Protein AF-A0AAJ5T582-F1 (afdb_monomer)

Structure (mmCIF, N/CA/C/O backbone):
data_AF-A0AAJ5T582-F1
#
_entry.id   AF-A0AAJ5T582-F1
#
loop_
_atom_site.group_PDB
_atom_site.id
_atom_site.type_symbol
_atom_site.label_atom_id
_atom_site.label_alt_id
_atom_site.label_comp_id
_atom_site.label_asym_id
_atom_site.label_entity_id
_atom_site.label_seq_id
_atom_site.pdbx_PDB_ins_code
_atom_site.Cartn_x
_atom_site.Cartn_y
_atom_site.Cartn_z
_atom_site.occupancy
_atom_site.B_iso_or_equiv
_atom_site.auth_seq_id
_atom_site.auth_comp_id
_atom_site.auth_asym_id
_atom_site.auth_atom_id
_atom_site.pdbx_PDB_model_num
ATOM 1 N N . MET A 1 1 ? -3.093 -6.718 -28.757 1.00 43.53 1 MET A N 1
ATOM 2 C CA . MET A 1 1 ? -3.234 -6.189 -27.385 1.00 43.53 1 MET A CA 1
ATOM 3 C C . MET A 1 1 ? -2.364 -7.047 -26.489 1.00 43.53 1 MET A C 1
ATOM 5 O O . MET A 1 1 ? -2.708 -8.203 -26.282 1.00 43.53 1 MET A O 1
ATOM 9 N N . ASN A 1 2 ? -1.209 -6.542 -26.049 1.00 51.19 2 ASN A N 1
ATOM 10 C CA . ASN A 1 2 ? -0.447 -7.224 -25.005 1.00 51.19 2 ASN A CA 1
ATOM 11 C C . ASN A 1 2 ? -1.295 -7.162 -23.736 1.00 51.19 2 ASN A C 1
ATOM 13 O O . ASN A 1 2 ? -1.548 -6.080 -23.209 1.00 51.19 2 ASN A O 1
ATOM 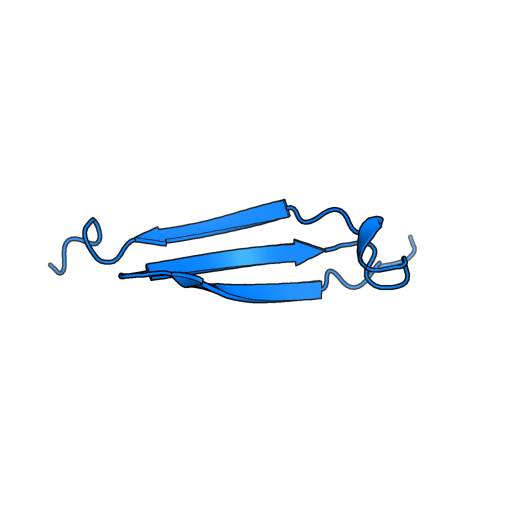17 N N . PHE A 1 3 ? -1.801 -8.311 -23.297 1.00 54.75 3 PHE A N 1
ATOM 18 C CA . PHE A 1 3 ? -2.430 -8.433 -21.993 1.00 54.75 3 PHE A CA 1
ATOM 19 C C . PHE A 1 3 ? -1.315 -8.322 -20.955 1.00 54.75 3 PHE A C 1
ATOM 21 O O . PHE A 1 3 ? -0.730 -9.325 -20.554 1.00 54.75 3 PHE A O 1
ATOM 28 N N . HIS A 1 4 ? -0.978 -7.095 -20.559 1.00 61.50 4 HIS A N 1
ATOM 29 C CA . HIS A 1 4 ? -0.154 -6.877 -19.379 1.00 61.50 4 HIS A CA 1
ATOM 30 C C . HIS A 1 4 ? -0.919 -7.485 -18.203 1.00 61.50 4 HIS A C 1
ATOM 32 O O . HIS A 1 4 ? -2.017 -7.041 -17.857 1.00 61.50 4 HIS A O 1
ATOM 38 N N . ARG A 1 5 ? -0.403 -8.596 -17.671 1.00 67.94 5 ARG A N 1
ATOM 39 C CA . ARG A 1 5 ? -1.0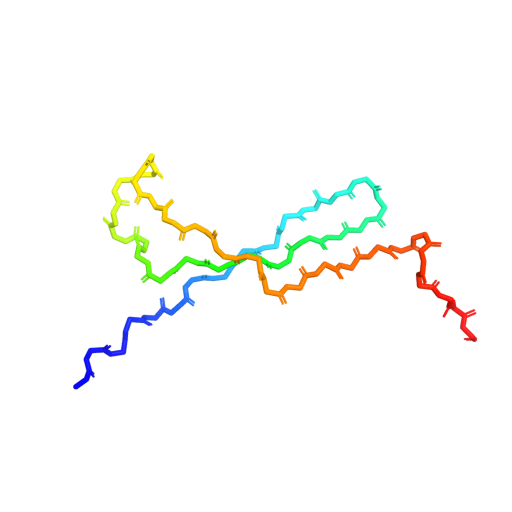19 -9.302 -16.550 1.00 67.94 5 ARG A CA 1
ATOM 40 C C . ARG A 1 5 ? -0.945 -8.374 -15.344 1.00 67.94 5 ARG A C 1
ATOM 42 O O . ARG A 1 5 ? 0.117 -8.223 -14.754 1.00 67.94 5 ARG A O 1
ATOM 49 N N . LEU A 1 6 ? -2.072 -7.749 -15.012 1.00 82.06 6 LEU A N 1
ATOM 50 C CA . LEU A 1 6 ? -2.191 -6.839 -13.880 1.00 82.06 6 LEU A CA 1
ATOM 51 C C . LEU A 1 6 ? -1.792 -7.575 -12.595 1.00 82.06 6 LEU A C 1
ATOM 53 O O . LEU A 1 6 ? -2.484 -8.501 -12.164 1.00 82.06 6 LEU A O 1
ATOM 57 N N . HIS A 1 7 ? -0.668 -7.187 -11.999 1.00 89.81 7 HIS A N 1
ATOM 58 C CA . HIS A 1 7 ? -0.239 -7.736 -10.722 1.00 89.81 7 HIS A CA 1
ATOM 59 C C . HIS A 1 7 ? -1.040 -7.077 -9.610 1.00 89.81 7 HIS A C 1
ATOM 61 O O . HIS A 1 7 ? -1.266 -5.872 -9.657 1.00 89.81 7 HIS A O 1
ATOM 67 N N . THR A 1 8 ? -1.507 -7.858 -8.643 1.00 91.81 8 THR A N 1
ATOM 68 C CA . THR A 1 8 ? -2.329 -7.366 -7.535 1.00 91.81 8 THR A CA 1
ATOM 69 C C . THR A 1 8 ? -1.708 -7.821 -6.226 1.00 91.81 8 THR A C 1
ATOM 71 O O . THR A 1 8 ? -1.384 -9.000 -6.085 1.00 91.81 8 THR A O 1
ATOM 74 N N . GLU A 1 9 ? -1.575 -6.898 -5.280 1.00 92.88 9 GLU A N 1
ATOM 75 C CA . GLU A 1 9 ? -1.077 -7.159 -3.932 1.00 92.88 9 GLU A CA 1
ATOM 76 C C . GLU A 1 9 ? -2.103 -6.717 -2.887 1.00 92.88 9 GLU A C 1
ATOM 78 O O . GLU A 1 9 ? -2.875 -5.776 -3.095 1.00 92.88 9 GLU A O 1
ATOM 83 N N . ILE A 1 10 ? -2.101 -7.412 -1.749 1.00 94.12 10 ILE A N 1
ATOM 84 C CA . ILE A 1 10 ? -2.899 -7.056 -0.578 1.00 94.12 10 ILE A CA 1
ATOM 85 C C . ILE A 1 10 ? -1.948 -6.501 0.476 1.00 94.12 10 ILE A C 1
ATOM 87 O O . ILE A 1 10 ? -1.118 -7.233 1.014 1.00 94.12 10 ILE A O 1
ATOM 91 N N . VAL A 1 11 ? -2.095 -5.216 0.788 1.00 93.38 11 VAL A N 1
ATOM 92 C CA . VAL A 1 11 ? -1.317 -4.538 1.825 1.00 93.38 11 VAL A CA 1
ATOM 93 C C . VAL A 1 11 ? -2.148 -4.505 3.110 1.00 93.38 11 VAL A C 1
ATOM 95 O O . VAL A 1 11 ? -3.196 -3.849 3.137 1.00 93.38 11 VAL A O 1
ATOM 98 N N . PRO A 1 12 ? -1.731 -5.208 4.176 1.00 92.06 12 PRO A N 1
ATOM 99 C CA . PRO A 1 12 ? -2.433 -5.167 5.450 1.00 92.06 12 PRO A CA 1
ATOM 100 C C . PRO A 1 12 ? -2.296 -3.784 6.098 1.00 92.06 12 PRO A C 1
ATOM 102 O O . PRO A 1 12 ? -1.221 -3.184 6.098 1.00 92.06 12 PRO A O 1
ATOM 105 N N . LEU A 1 13 ? -3.387 -3.293 6.683 1.00 88.50 13 LEU A N 1
ATOM 106 C CA . LEU A 1 13 ? -3.443 -2.044 7.440 1.00 88.50 13 LEU A CA 1
ATOM 107 C C . LEU A 1 13 ? -3.890 -2.309 8.881 1.00 88.50 13 LEU A C 1
ATOM 109 O O . LEU A 1 13 ? -4.475 -3.348 9.194 1.00 88.50 13 LEU A O 1
ATOM 113 N N . ALA A 1 14 ? -3.667 -1.340 9.771 1.00 87.00 14 ALA A N 1
ATOM 114 C CA . ALA A 1 14 ? -4.159 -1.395 11.145 1.00 87.00 14 ALA A CA 1
ATOM 115 C C . ALA A 1 14 ? -5.700 -1.301 11.185 1.00 87.00 14 ALA A C 1
ATOM 117 O O . ALA A 1 14 ? -6.269 -0.217 11.320 1.00 87.00 14 ALA A O 1
ATOM 118 N N . GLY A 1 15 ? -6.363 -2.455 11.074 1.00 88.19 15 GLY A N 1
ATOM 119 C CA . GLY A 1 15 ? -7.823 -2.578 11.038 1.00 88.19 15 GLY A CA 1
ATOM 120 C C . GLY A 1 15 ? -8.411 -2.715 9.634 1.00 88.19 15 GLY A C 1
ATOM 121 O O . GLY A 1 15 ? -9.570 -2.371 9.446 1.00 88.19 15 GLY A O 1
ATOM 122 N N . GLY A 1 16 ? -7.647 -3.187 8.647 1.00 91.44 16 GLY A N 1
ATOM 123 C CA . GLY A 1 16 ? -8.151 -3.331 7.284 1.00 91.44 16 GLY A CA 1
ATOM 124 C C . GLY A 1 16 ? -7.116 -3.843 6.288 1.00 91.44 16 GLY A C 1
ATOM 125 O O . GLY A 1 16 ? -6.060 -4.347 6.672 1.00 91.44 16 GLY A O 1
ATOM 126 N N . TYR A 1 17 ? -7.403 -3.685 4.997 1.00 93.19 17 TYR A N 1
ATOM 127 C CA . TYR A 1 17 ? -6.443 -3.947 3.923 1.00 93.19 17 TYR A CA 1
ATOM 128 C C . TYR A 1 17 ? -6.668 -3.041 2.707 1.00 93.19 17 TYR A C 1
ATOM 130 O O . TYR A 1 17 ? -7.782 -2.575 2.448 1.00 93.19 17 TYR A O 1
ATOM 138 N N . LEU A 1 18 ? -5.602 -2.830 1.936 1.00 94.00 18 LEU A N 1
ATOM 139 C CA . LEU A 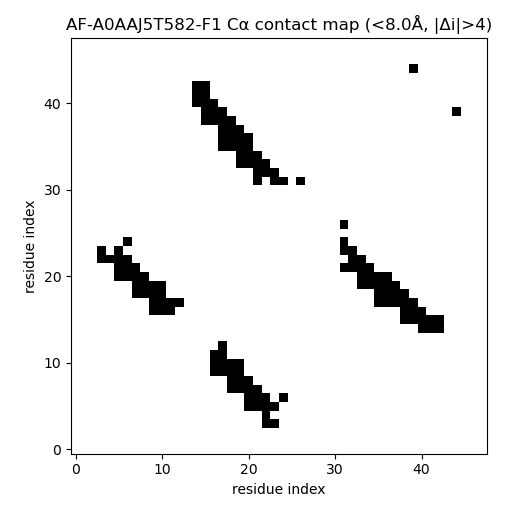1 18 ? -5.637 -2.232 0.603 1.00 94.00 18 LEU A CA 1
ATOM 140 C C . LEU A 1 18 ? -5.377 -3.308 -0.446 1.00 94.00 18 LEU A C 1
ATOM 142 O O . LEU A 1 18 ? -4.387 -4.027 -0.364 1.00 94.00 18 LEU A O 1
ATOM 146 N N . GLU A 1 19 ? -6.238 -3.387 -1.453 1.00 94.75 19 GLU A N 1
ATOM 147 C CA . GLU A 1 19 ? -5.930 -4.084 -2.698 1.00 94.75 19 GLU A CA 1
ATOM 148 C C . GLU A 1 19 ? -5.310 -3.068 -3.660 1.00 94.75 19 GLU A C 1
ATOM 150 O O . GLU A 1 19 ? -5.972 -2.109 -4.081 1.00 94.75 19 GLU A O 1
ATOM 155 N N . VAL A 1 20 ? -4.043 -3.269 -4.002 1.00 93.88 20 VAL A N 1
ATOM 156 C CA . VAL A 1 20 ? -3.305 -2.432 -4.952 1.00 93.88 20 VAL A CA 1
ATOM 157 C C . VAL A 1 20 ? -2.953 -3.241 -6.183 1.00 93.88 20 VAL A C 1
ATOM 159 O O . VAL A 1 20 ? -2.775 -4.453 -6.111 1.00 93.88 20 VAL A O 1
ATOM 162 N N . ALA A 1 21 ? -2.844 -2.573 -7.324 1.00 93.31 21 ALA A N 1
ATOM 163 C CA . ALA A 1 21 ? -2.451 -3.216 -8.560 1.00 93.31 21 ALA A CA 1
ATOM 164 C C . ALA A 1 21 ? -1.376 -2.440 -9.313 1.00 93.31 21 ALA A C 1
ATOM 166 O O . ALA A 1 21 ? -1.403 -1.209 -9.359 1.00 93.31 21 ALA A O 1
ATOM 167 N N . CYS A 1 22 ? -0.457 -3.179 -9.928 1.00 91.94 22 CYS A N 1
ATOM 168 C CA . CYS A 1 22 ? 0.607 -2.657 -10.768 1.00 91.94 22 CYS A CA 1
ATOM 169 C C . CYS A 1 22 ? 0.518 -3.297 -12.164 1.00 91.94 22 CYS A C 1
ATOM 171 O O . CYS A 1 22 ? 0.646 -4.521 -12.287 1.00 91.94 22 CYS A O 1
ATOM 173 N N . PRO A 1 23 ? 0.279 -2.508 -13.225 1.00 88.12 23 PRO A N 1
ATOM 174 C CA . PRO A 1 23 ? 0.291 -3.020 -14.594 1.00 88.12 23 PRO A CA 1
ATOM 175 C C . PRO A 1 23 ? 1.715 -3.290 -15.111 1.00 88.12 23 PRO A C 1
ATOM 177 O O . PRO A 1 23 ? 1.894 -4.149 -15.971 1.00 88.12 23 PRO A O 1
ATOM 180 N N . ASP A 1 24 ? 2.723 -2.618 -14.543 1.00 87.94 24 ASP A N 1
ATOM 181 C CA . ASP A 1 24 ? 4.093 -2.558 -15.066 1.00 87.94 24 ASP A CA 1
ATOM 182 C C . ASP A 1 24 ? 5.119 -3.209 -14.117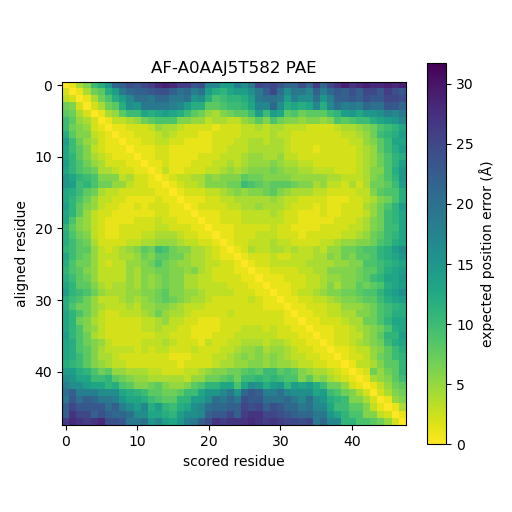 1.00 87.94 24 ASP A C 1
ATOM 184 O O . ASP A 1 24 ? 6.144 -2.616 -13.776 1.00 87.94 24 ASP A O 1
ATOM 188 N N . MET A 1 25 ? 4.864 -4.443 -13.663 1.00 87.12 25 MET A N 1
ATOM 189 C CA . MET A 1 25 ? 5.758 -5.134 -12.709 1.00 87.12 25 MET A CA 1
ATOM 190 C C . MET A 1 25 ? 7.179 -5.376 -13.226 1.00 87.12 25 MET A C 1
ATOM 192 O O . MET A 1 25 ? 8.105 -5.566 -12.434 1.00 87.12 25 MET A O 1
ATOM 196 N N . GLU A 1 26 ? 7.356 -5.362 -14.544 1.00 87.62 26 GLU A N 1
ATOM 197 C CA . GLU A 1 26 ? 8.658 -5.499 -15.196 1.00 87.62 26 GLU A CA 1
ATOM 198 C C . GLU A 1 26 ? 9.554 -4.269 -14.973 1.00 87.62 26 GLU A C 1
ATOM 200 O O . GLU A 1 26 ? 10.776 -4.368 -15.095 1.00 87.62 26 GLU A O 1
ATOM 205 N N . LEU A 1 27 ? 8.982 -3.113 -14.609 1.00 88.56 27 LEU A N 1
ATOM 206 C CA . LEU A 1 27 ? 9.762 -1.920 -14.298 1.00 88.56 27 LEU A CA 1
ATOM 207 C C . LEU A 1 27 ? 10.500 -2.064 -12.955 1.00 88.56 27 LEU A C 1
ATOM 209 O O . LEU A 1 27 ? 10.019 -2.750 -12.044 1.00 88.56 27 LEU A O 1
ATOM 213 N N . PRO A 1 28 ? 11.646 -1.374 -12.789 1.00 91.69 28 PRO A N 1
ATOM 214 C CA . PRO A 1 28 ? 12.311 -1.251 -11.496 1.00 91.69 28 PRO A CA 1
ATOM 215 C C . PRO A 1 28 ? 11.351 -0.718 -10.433 1.00 91.69 28 PRO A C 1
ATOM 217 O O . PRO A 1 28 ? 10.543 0.159 -10.727 1.00 91.69 28 PRO A O 1
ATOM 220 N N . GLU A 1 29 ? 11.480 -1.201 -9.198 1.00 88.50 29 GLU A N 1
ATOM 221 C CA . GLU A 1 29 ? 10.538 -0.940 -8.099 1.00 88.50 29 GLU A CA 1
ATOM 222 C C . GLU A 1 29 ? 10.165 0.543 -7.938 1.00 88.50 29 GLU A C 1
ATOM 224 O O . GLU A 1 29 ? 8.987 0.882 -7.928 1.00 88.50 29 GLU A O 1
ATOM 229 N N . LEU A 1 30 ? 11.155 1.442 -7.945 1.00 92.19 30 LEU A N 1
ATOM 230 C CA . LEU A 1 30 ? 10.957 2.894 -7.796 1.00 92.19 30 LEU A CA 1
ATOM 231 C C . LEU A 1 30 ? 10.236 3.572 -8.975 1.00 92.19 30 LEU A C 1
ATOM 233 O O . LEU A 1 30 ? 9.894 4.748 -8.892 1.00 92.19 30 LEU A O 1
ATOM 237 N N . ARG A 1 31 ? 10.055 2.866 -10.092 1.00 91.00 31 ARG A N 1
ATOM 238 C CA . ARG A 1 31 ? 9.359 3.351 -11.294 1.00 91.00 31 ARG A CA 1
ATOM 239 C C . ARG A 1 31 ? 8.002 2.681 -11.495 1.00 91.00 31 ARG A C 1
ATOM 241 O O . ARG A 1 31 ? 7.328 2.980 -12.477 1.00 91.00 31 ARG A O 1
ATOM 248 N N . ARG A 1 32 ? 7.612 1.764 -10.605 1.00 90.69 32 ARG A N 1
ATOM 249 C CA . ARG A 1 32 ? 6.309 1.103 -10.665 1.00 90.69 32 ARG A CA 1
ATOM 250 C C . ARG A 1 32 ? 5.230 2.067 -10.203 1.00 90.69 32 ARG A C 1
ATOM 252 O O . ARG A 1 32 ? 5.319 2.643 -9.121 1.00 90.69 32 ARG A O 1
ATOM 259 N N . HIS A 1 33 ? 4.179 2.188 -11.002 1.00 90.38 33 HIS A N 1
ATOM 260 C CA . HIS A 1 33 ? 2.971 2.877 -10.580 1.00 90.38 33 HIS A CA 1
ATOM 261 C C . HIS A 1 33 ? 1.986 1.874 -9.989 1.00 90.38 33 HIS A C 1
ATOM 263 O O . HIS A 1 33 ? 1.576 0.914 -10.645 1.00 90.38 33 HIS A O 1
ATOM 269 N N . TRP A 1 34 ? 1.606 2.121 -8.740 1.00 91.81 34 TRP A N 1
ATOM 270 C CA . TRP A 1 34 ? 0.612 1.342 -8.018 1.00 91.81 34 TRP A CA 1
ATOM 271 C C . TRP A 1 34 ? -0.709 2.099 -7.991 1.00 91.81 34 TRP A C 1
ATOM 273 O O . TRP A 1 34 ? -0.758 3.279 -7.652 1.00 91.81 34 TRP A O 1
ATOM 283 N N . SER A 1 35 ? -1.786 1.410 -8.348 1.00 91.88 35 SER A N 1
ATOM 284 C CA . SER A 1 35 ? -3.148 1.938 -8.303 1.00 91.88 35 SER A CA 1
ATOM 285 C C . SER A 1 35 ? -3.928 1.250 -7.192 1.00 91.88 35 SER A C 1
ATOM 287 O O . SER A 1 35 ? -3.952 0.022 -7.122 1.00 91.88 35 SER A O 1
ATOM 289 N N . ILE A 1 36 ? -4.595 2.025 -6.339 1.00 93.12 36 ILE A N 1
ATOM 290 C CA . ILE A 1 36 ? -5.493 1.474 -5.320 1.00 93.12 36 ILE A CA 1
ATOM 291 C C . ILE A 1 36 ? -6.787 1.033 -6.008 1.00 93.12 36 ILE A C 1
ATOM 293 O O . ILE A 1 36 ? -7.446 1.837 -6.666 1.00 93.12 36 ILE A O 1
ATOM 297 N N . ARG A 1 37 ? -7.162 -0.238 -5.847 1.00 92.88 37 ARG A N 1
ATOM 298 C CA . ARG A 1 37 ? -8.412 -0.795 -6.392 1.00 92.88 37 ARG A CA 1
ATOM 299 C C . ARG A 1 37 ? -9.520 -0.851 -5.356 1.00 92.88 37 ARG A C 1
ATOM 301 O O . ARG A 1 37 ? -10.679 -0.596 -5.679 1.00 92.88 37 ARG A O 1
ATOM 308 N N . ARG A 1 38 ? -9.171 -1.211 -4.122 1.00 90.50 38 ARG A N 1
ATOM 309 C CA . ARG A 1 38 ? -10.117 -1.344 -3.014 1.00 90.50 38 ARG A CA 1
ATOM 310 C C . ARG A 1 38 ? -9.433 -1.005 -1.698 1.00 90.50 38 ARG A C 1
ATOM 312 O O . ARG A 1 38 ? -8.306 -1.425 -1.459 1.00 90.50 38 ARG A O 1
ATOM 319 N N . LEU A 1 39 ? -10.158 -0.302 -0.837 1.00 91.50 39 LEU A N 1
ATOM 320 C CA . LEU A 1 39 ? -9.842 -0.151 0.577 1.00 91.50 39 LEU A CA 1
ATOM 321 C C . LEU A 1 39 ? -10.940 -0.845 1.377 1.00 91.50 39 LEU A C 1
ATOM 323 O O . LEU A 1 39 ? -12.123 -0.587 1.153 1.00 91.50 39 LEU A O 1
ATOM 327 N N . VAL A 1 40 ? -10.548 -1.713 2.301 1.00 89.06 40 VAL A N 1
ATOM 328 C CA . VAL A 1 40 ? -11.450 -2.274 3.304 1.00 89.06 40 VAL A CA 1
ATOM 329 C C . VAL A 1 40 ? -10.982 -1.802 4.664 1.00 89.06 40 VAL A C 1
ATOM 331 O O . VAL A 1 40 ? -9.866 -2.108 5.071 1.00 89.06 40 VAL A O 1
ATOM 334 N N . ASP A 1 41 ? -11.850 -1.077 5.359 1.00 87.12 41 ASP A N 1
ATOM 335 C CA . ASP A 1 41 ? -11.635 -0.628 6.729 1.00 87.12 41 ASP A CA 1
ATOM 336 C C . ASP A 1 41 ? -12.638 -1.325 7.649 1.00 87.12 41 ASP A C 1
ATOM 338 O O . ASP A 1 41 ? -13.826 -1.001 7.656 1.00 87.12 41 ASP A O 1
ATOM 342 N N . TRP A 1 42 ? -12.162 -2.289 8.434 1.00 79.94 42 TRP A N 1
ATOM 343 C CA . TRP A 1 42 ? -12.983 -3.081 9.347 1.00 79.94 42 TRP A CA 1
ATOM 344 C C . TRP A 1 42 ? -13.575 -2.264 10.494 1.00 79.94 42 TRP A C 1
ATOM 346 O O . TRP A 1 42 ? -14.523 -2.734 11.117 1.00 79.94 42 TRP A O 1
ATOM 356 N N . LYS A 1 43 ? -13.081 -1.047 10.763 1.00 72.69 43 LYS A N 1
ATOM 357 C CA . LYS A 1 43 ? -13.724 -0.140 11.728 1.00 72.69 43 LYS A CA 1
ATOM 358 C C . LYS A 1 43 ? -15.028 0.450 11.191 1.00 72.69 43 LYS A C 1
ATOM 360 O O . LYS A 1 43 ? -15.889 0.819 11.981 1.00 72.69 43 LYS A O 1
ATOM 365 N N . HIS A 1 44 ? -15.169 0.523 9.867 1.00 64.12 44 HIS A N 1
ATOM 366 C CA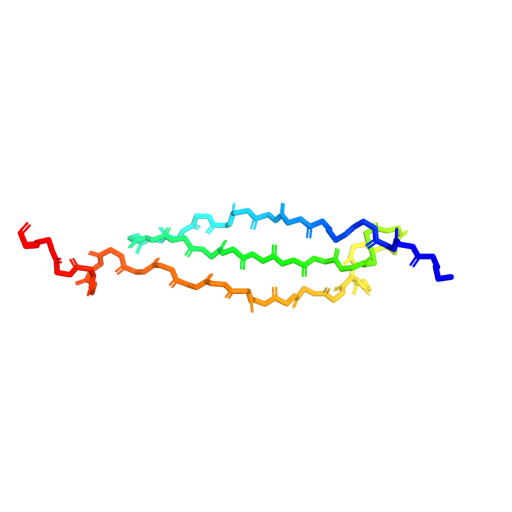 . HIS A 1 44 ? -16.347 1.055 9.178 1.00 64.12 44 HIS A CA 1
ATOM 367 C C . HIS A 1 44 ? -17.187 -0.035 8.491 1.00 64.12 44 HIS A C 1
ATOM 369 O O . HIS A 1 44 ? -18.256 0.261 7.957 1.00 64.12 44 HIS A O 1
ATOM 375 N N . VAL A 1 45 ? -16.745 -1.298 8.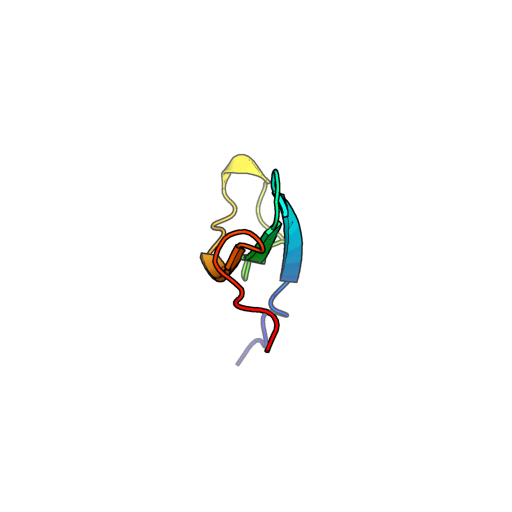522 1.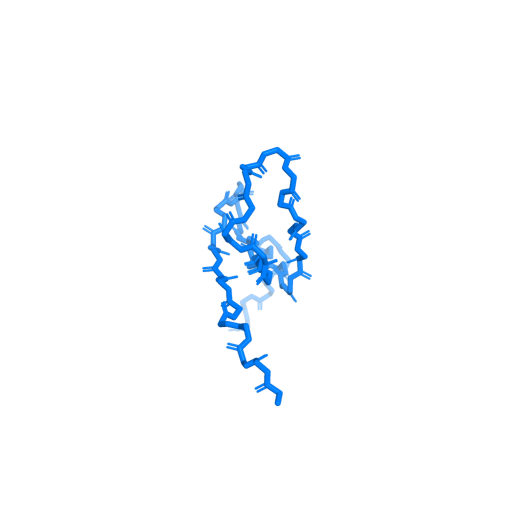00 62.41 45 VAL A N 1
ATOM 376 C CA . VAL A 1 45 ? -17.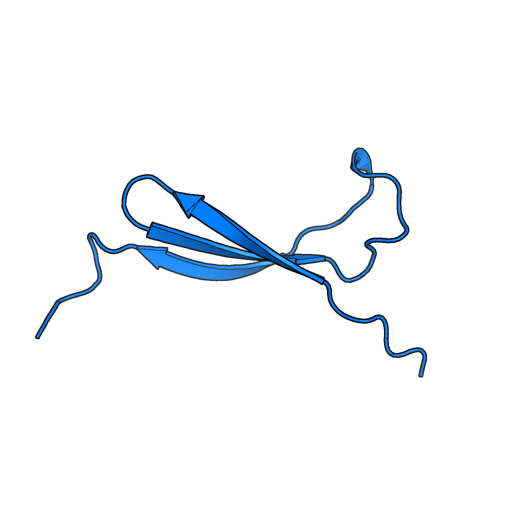589 -2.440 8.155 1.00 62.41 45 VAL A CA 1
ATOM 377 C C . VAL A 1 45 ? -18.573 -2.672 9.298 1.00 62.41 45 VAL A C 1
ATOM 379 O O . VAL A 1 45 ? -18.224 -3.229 10.337 1.00 62.41 45 VAL A O 1
ATOM 382 N N . VAL A 1 46 ? -19.814 -2.224 9.108 1.00 55.66 46 VAL A N 1
ATOM 383 C CA . VAL A 1 46 ? -20.931 -2.601 9.976 1.00 55.66 46 VAL A CA 1
ATOM 384 C C . VAL A 1 46 ? -21.155 -4.099 9.782 1.00 55.66 46 VAL A C 1
ATOM 386 O O . VAL A 1 46 ? -21.612 -4.533 8.727 1.00 55.66 46 VAL A O 1
ATOM 389 N N . TRP A 1 47 ? -20.782 -4.894 10.780 1.00 56.69 47 TRP A N 1
ATOM 390 C CA . TRP A 1 47 ? -21.193 -6.290 10.857 1.00 56.69 47 TRP A CA 1
ATOM 391 C C . TRP A 1 47 ? -22.677 -6.293 11.241 1.00 56.69 47 TRP A C 1
ATOM 393 O O . TRP A 1 47 ? -23.007 -6.030 12.397 1.00 56.69 47 TRP A O 1
ATOM 403 N N . CYS A 1 48 ? -23.555 -6.471 10.251 1.00 50.78 48 CYS A N 1
ATOM 404 C CA . CYS A 1 48 ? -24.977 -6.748 10.468 1.00 50.78 48 CYS A CA 1
ATOM 405 C C . CYS A 1 48 ? -25.180 -8.176 10.978 1.00 50.78 48 CYS A C 1
ATOM 407 O O . CYS A 1 48 ? -24.455 -9.076 10.492 1.00 50.78 48 CYS A O 1
#

Solvent-accessible surface area (backbone atoms only — not comparable to full-atom values): 3087 Å² total; per-residue (Å²): 131,85,78,62,72,66,41,74,48,78,47,82,47,102,55,36,37,34,38,32,35,26,62,49,74,88,45,60,75,95,71,45,62,74,43,82,77,44,79,47,50,57,86,74,54,80,84,126

Organism: NCBI:txid95485

Foldseek 3Di:
DPPQPWDWDWADDDQWIWIKTWSCPVDDPVPTDIDTDDTDHNVPPPPD

Radius of gyration: 13.84 Å; Cα contacts (8 Å, |Δi|>4): 69; chains: 1; bounding box: 37×13×39 Å

Nearest PDB structures (foldseek):
  4jut-assembly2_G  TM=5.337E-01  e=9.070E+00  Homo sapiens
  5yvq-ass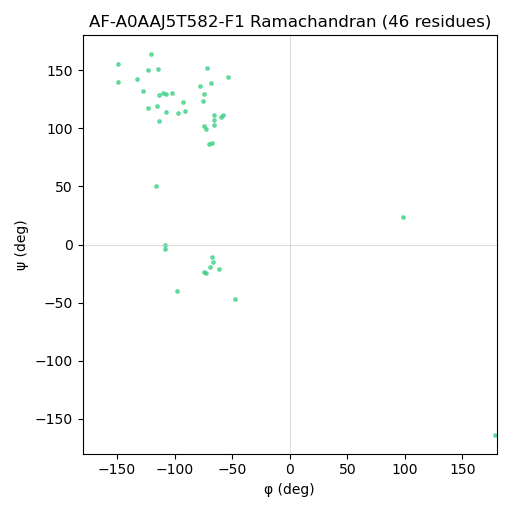embly1_A  TM=3.598E-01  e=9.070E+00  Muvirus mu

Mean predicted aligned error: 6.97 Å

Sequence (48 aa):
MNFHRLHTEIVPLAGGYLEVACPDMELPELRRHWSIRRLVDWKHVVWC

Secondary structure (DSSP, 8-state):
------EEEEEEETTEEEEEEES-TTS-GGGPPPEEEEEEETTT----

pLDDT: mean 83.03, std 14.29, range [43.53, 94.75]